Protein AF-A0A8J8NU73-F1 (afdb_monomer_lite)

InterPro domains:
  IPR006614 Peroxin/Ferlin domain [SM00693] (3-57)
  IPR006614 Peroxin/Ferlin domain [SM00694] (67-100)
  IPR010482 TECPR1-like, DysF domain [PF06398] (2-95)
  IPR052646 Peroxisomal membrane PEX28-32 [PTHR31679] (2-99)

Foldseek 3Di:
DDKKKQKWFDDPNDTDQDDDPPFAHRIGDLLSPGHDPPVVDDDPDPQKDWPDDKDWDDDPFQAEPRQKWWDLDSVGDTGHDDDPNTGMIMIMIDTDMDGPPPPPPPPPPPDD

Sequence (112 aa):
MFVTYENERIWLGVWTSRMFPGERANWSDQQGVMQLPKDSFKLPNGNWEWADIWHVEKLPEFTDEQGWQYAVDFNGNFHAQKGLFDVVRRRKWLRVCREKGSAEQQKSDNAK

Organism: Halteria grandinella (NCBI:txid5974)

pLDDT: mean 91.09, std 14.83, range [38.88, 98.56]

Structure (mmCIF, N/CA/C/O backbone):
data_AF-A0A8J8NU73-F1
#
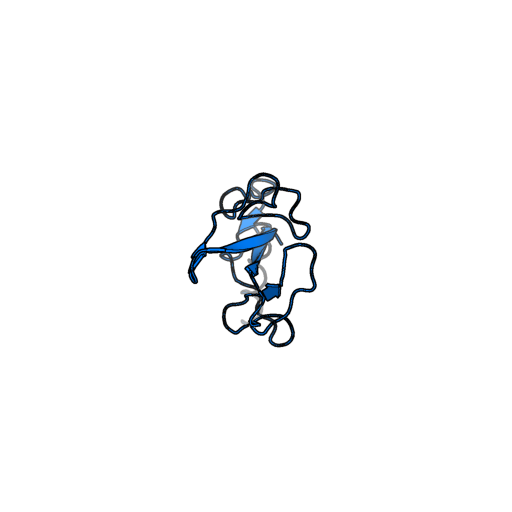_entry.id   AF-A0A8J8NU73-F1
#
loop_
_atom_site.group_PDB
_atom_site.id
_atom_site.type_symbol
_atom_site.label_atom_id
_atom_site.label_alt_id
_atom_site.label_comp_id
_atom_site.label_asym_id
_atom_site.label_entity_id
_atom_site.label_seq_id
_atom_site.pdbx_PDB_ins_code
_atom_site.Cartn_x
_atom_site.Cartn_y
_atom_site.Cartn_z
_atom_site.occupancy
_atom_site.B_iso_or_equiv
_atom_site.auth_seq_id
_atom_site.auth_comp_id
_atom_site.auth_asym_id
_atom_site.auth_atom_id
_atom_site.pdbx_PDB_model_num
ATOM 1 N N . MET A 1 1 ? -12.885 4.727 10.374 1.00 88.62 1 MET A N 1
ATOM 2 C CA . MET A 1 1 ? -12.253 3.830 9.379 1.00 88.62 1 MET A CA 1
ATOM 3 C C . MET A 1 1 ? -10.750 3.921 9.549 1.00 88.62 1 MET A C 1
ATOM 5 O O . MET A 1 1 ? -10.244 5.022 9.710 1.00 88.62 1 MET A O 1
ATOM 9 N N . PHE A 1 2 ? -10.064 2.786 9.546 1.00 95.69 2 PHE A N 1
ATOM 10 C CA . PHE A 1 2 ? -8.613 2.688 9.651 1.00 95.69 2 PHE A CA 1
ATOM 11 C C . PHE A 1 2 ? -8.014 2.341 8.294 1.00 95.69 2 PHE A C 1
ATOM 13 O O . PHE A 1 2 ? -8.636 1.613 7.518 1.00 95.69 2 PHE A O 1
ATOM 20 N N . VAL A 1 3 ? -6.823 2.874 8.022 1.00 97.81 3 VAL A N 1
ATOM 21 C CA . VAL A 1 3 ? -6.131 2.738 6.739 1.00 97.81 3 VAL A CA 1
ATOM 22 C C . VAL A 1 3 ? -4.668 2.403 6.989 1.00 97.81 3 VAL A C 1
ATOM 24 O O . VAL A 1 3 ? -4.036 3.013 7.848 1.00 97.81 3 VAL A O 1
ATOM 27 N N . THR A 1 4 ? -4.130 1.468 6.216 1.00 98.44 4 THR A N 1
ATOM 28 C CA . THR A 1 4 ? -2.687 1.233 6.107 1.00 98.44 4 THR A CA 1
ATOM 29 C C . THR A 1 4 ? -2.330 0.883 4.666 1.00 98.44 4 THR A C 1
ATOM 31 O O . THR A 1 4 ? -3.175 0.391 3.915 1.00 98.44 4 THR A O 1
ATOM 34 N N . TYR A 1 5 ? -1.096 1.160 4.265 1.00 98.25 5 TYR A N 1
ATOM 35 C CA . TYR A 1 5 ? -0.558 0.797 2.962 1.00 98.25 5 TYR A CA 1
ATOM 36 C C . TYR A 1 5 ? 0.464 -0.312 3.134 1.00 98.25 5 TYR A C 1
ATOM 38 O O . TYR A 1 5 ? 1.448 -0.156 3.850 1.00 98.25 5 TYR A O 1
ATOM 46 N N . GLU A 1 6 ? 0.223 -1.422 2.452 1.00 98.56 6 GLU A N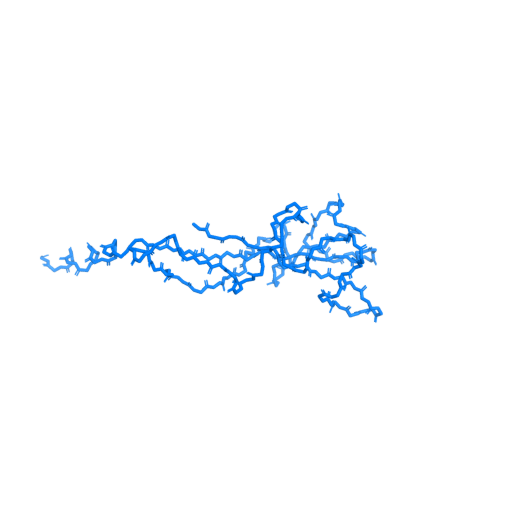 1
ATOM 47 C CA . GLU A 1 6 ? 1.210 -2.470 2.246 1.00 98.56 6 GLU A CA 1
ATOM 48 C C . GLU A 1 6 ? 2.108 -2.059 1.089 1.00 98.56 6 GLU A C 1
ATOM 50 O O . GLU A 1 6 ? 1.616 -1.740 0.009 1.00 98.56 6 GLU A O 1
ATOM 55 N N . ASN A 1 7 ? 3.410 -2.070 1.304 1.00 98.44 7 ASN A N 1
ATOM 56 C CA . ASN A 1 7 ? 4.411 -1.682 0.333 1.00 98.44 7 ASN A CA 1
ATOM 57 C C . ASN A 1 7 ? 5.298 -2.891 0.039 1.00 98.44 7 ASN A C 1
ATOM 59 O O . ASN A 1 7 ? 5.716 -3.601 0.957 1.00 98.44 7 ASN A O 1
ATOM 63 N N . GLU A 1 8 ? 5.650 -3.074 -1.230 1.00 98.44 8 GLU A N 1
ATOM 64 C CA . GLU A 1 8 ? 6.622 -4.075 -1.656 1.00 98.44 8 GLU A CA 1
ATOM 65 C C . GLU A 1 8 ? 7.576 -3.518 -2.706 1.00 98.44 8 GLU A C 1
ATOM 67 O O . GLU A 1 8 ? 7.254 -2.599 -3.462 1.00 98.44 8 GLU A O 1
ATOM 72 N N . ARG A 1 9 ? 8.755 -4.130 -2.763 1.00 97.06 9 ARG A N 1
ATOM 73 C CA . ARG A 1 9 ? 9.800 -3.856 -3.743 1.00 97.06 9 ARG A CA 1
ATOM 74 C C . ARG A 1 9 ? 10.114 -5.125 -4.513 1.00 97.06 9 ARG A C 1
ATOM 76 O O . ARG A 1 9 ? 10.057 -6.219 -3.958 1.00 97.06 9 ARG A O 1
ATOM 83 N N . ILE A 1 10 ? 10.445 -4.992 -5.790 1.00 95.88 10 ILE A N 1
ATOM 84 C CA . ILE A 1 10 ? 10.907 -6.132 -6.575 1.00 95.88 10 ILE A CA 1
ATOM 85 C C . ILE A 1 10 ? 12.385 -6.408 -6.281 1.00 95.88 10 ILE A C 1
ATOM 87 O O . ILE A 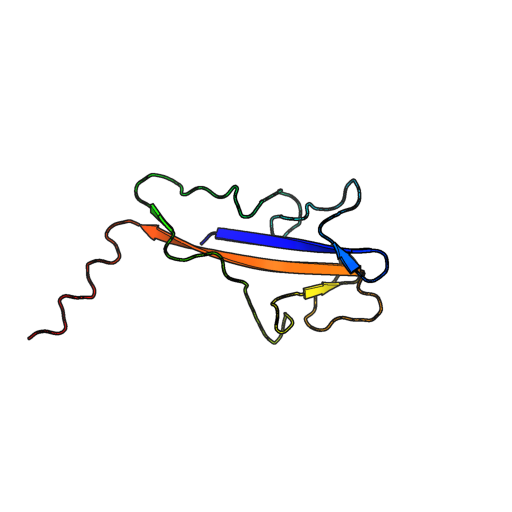1 10 ? 13.226 -5.508 -6.307 1.00 95.88 10 ILE A O 1
ATOM 91 N N . TRP A 1 11 ? 12.715 -7.667 -6.019 1.00 93.75 11 TRP A N 1
ATOM 92 C CA . TRP A 1 11 ? 14.080 -8.155 -5.887 1.00 93.75 11 TRP A CA 1
ATOM 93 C C . TRP A 1 11 ? 14.233 -9.420 -6.726 1.00 93.75 11 TRP A C 1
ATOM 95 O O . TRP A 1 11 ? 13.506 -10.390 -6.523 1.00 93.75 11 TRP A O 1
ATOM 105 N N . LEU A 1 12 ? 15.138 -9.391 -7.711 1.00 92.19 12 LEU A N 1
ATOM 106 C CA . LEU A 1 12 ? 15.364 -10.496 -8.657 1.00 92.19 12 LEU A CA 1
ATOM 107 C C . LEU A 1 12 ? 14.064 -11.050 -9.284 1.00 92.19 12 LEU A C 1
ATOM 109 O O . LEU A 1 12 ? 13.881 -12.256 -9.410 1.00 92.19 12 LEU A O 1
ATOM 113 N N . GLY A 1 13 ? 13.139 -10.159 -9.656 1.00 91.94 13 GLY A N 1
ATOM 114 C CA . GLY A 1 13 ? 11.856 -10.529 -10.268 1.00 91.94 13 GLY A CA 1
ATOM 115 C C . GLY A 1 13 ? 10.739 -10.898 -9.284 1.00 91.94 13 GLY A C 1
ATOM 116 O O . GLY A 1 13 ? 9.613 -11.125 -9.718 1.00 91.94 13 GLY A O 1
ATOM 117 N N . VAL A 1 14 ? 11.011 -10.919 -7.976 1.00 96.19 14 VAL A N 1
ATOM 118 C CA . VAL A 1 14 ? 10.041 -11.292 -6.936 1.00 96.19 14 VAL A CA 1
ATOM 119 C C . VAL A 1 14 ? 9.684 -10.082 -6.081 1.00 96.19 14 VAL A C 1
ATOM 121 O O . VAL A 1 14 ? 10.564 -9.395 -5.568 1.00 96.19 14 VAL A O 1
ATOM 124 N N . TRP A 1 15 ? 8.391 -9.819 -5.903 1.00 97.75 15 TRP A N 1
ATOM 125 C CA . TRP A 1 15 ? 7.919 -8.806 -4.959 1.00 97.75 15 TRP A CA 1
ATOM 126 C C . TRP A 1 15 ? 8.163 -9.254 -3.517 1.00 97.75 15 TRP A C 1
ATOM 128 O O . TRP A 1 15 ? 7.885 -10.397 -3.157 1.00 97.75 15 TRP A O 1
ATOM 138 N N . THR A 1 16 ? 8.709 -8.362 -2.697 1.00 97.31 16 THR A N 1
ATOM 139 C CA . THR A 1 16 ? 9.081 -8.646 -1.313 1.00 97.31 16 THR A CA 1
ATOM 140 C C . THR A 1 16 ? 8.771 -7.466 -0.402 1.00 97.31 16 THR A C 1
ATOM 142 O O . THR A 1 16 ? 8.826 -6.307 -0.811 1.00 97.31 16 THR A O 1
ATOM 145 N N . SER A 1 17 ? 8.504 -7.765 0.868 1.00 96.81 17 SER A N 1
ATOM 146 C CA . SER A 1 17 ? 8.335 -6.781 1.941 1.00 96.81 17 SER A CA 1
ATOM 147 C C . SER A 1 17 ? 9.662 -6.201 2.451 1.00 96.81 17 SER A C 1
ATOM 149 O O . SER A 1 17 ? 9.670 -5.357 3.346 1.00 96.81 17 SER A O 1
ATOM 151 N N . ARG A 1 18 ? 10.803 -6.658 1.918 1.00 94.75 18 ARG A N 1
ATOM 152 C CA . ARG A 1 18 ? 12.130 -6.157 2.295 1.00 94.75 18 ARG A CA 1
ATOM 153 C C . ARG A 1 18 ? 12.416 -4.827 1.603 1.00 94.75 18 ARG A C 1
ATOM 155 O O . ARG A 1 18 ? 12.671 -4.792 0.402 1.00 94.75 18 ARG A O 1
ATOM 162 N N . MET A 1 19 ? 12.417 -3.761 2.393 1.00 95.19 19 MET A N 1
ATOM 163 C CA . MET A 1 19 ? 12.735 -2.403 1.952 1.00 95.19 19 MET A CA 1
ATOM 164 C C . MET A 1 19 ? 14.215 -2.084 2.134 1.00 95.19 19 MET A C 1
ATOM 166 O O . MET A 1 19 ? 14.901 -2.704 2.953 1.00 95.19 19 MET A O 1
ATOM 170 N N . PHE A 1 20 ? 14.713 -1.106 1.377 1.00 92.88 20 PHE A N 1
ATOM 171 C CA . PHE A 1 20 ? 16.063 -0.591 1.587 1.00 92.88 20 PHE A CA 1
ATOM 172 C C . PHE A 1 20 ? 16.152 0.255 2.869 1.00 92.88 20 PHE A C 1
ATOM 174 O O . PHE A 1 20 ? 15.161 0.862 3.280 1.00 92.88 20 PHE A O 1
ATOM 181 N N . PRO A 1 21 ? 17.331 0.335 3.514 1.00 91.44 21 PRO A N 1
ATOM 182 C CA . PRO A 1 21 ? 17.547 1.266 4.618 1.00 91.44 21 PRO A CA 1
ATOM 183 C C . PRO A 1 21 ? 17.216 2.709 4.210 1.00 91.44 21 PRO A C 1
ATOM 185 O O . PRO A 1 21 ? 17.665 3.175 3.167 1.00 91.44 21 PRO A O 1
ATOM 188 N N . GLY A 1 22 ? 16.441 3.417 5.036 1.00 88.31 22 GLY A N 1
ATOM 189 C CA . GLY A 1 22 ? 16.022 4.802 4.773 1.00 88.31 22 GLY A CA 1
ATOM 190 C C . GLY A 1 22 ? 14.831 4.954 3.817 1.00 88.31 22 GLY A C 1
ATOM 191 O O . GLY A 1 22 ? 14.349 6.067 3.626 1.00 88.31 22 GLY A O 1
ATOM 192 N N . GLU A 1 23 ? 14.329 3.859 3.246 1.00 91.56 23 GLU A N 1
ATOM 193 C CA . GLU A 1 23 ? 13.057 3.827 2.524 1.00 91.56 23 GLU A CA 1
ATOM 194 C C . GLU A 1 23 ? 11.872 3.731 3.506 1.00 91.56 23 GLU A C 1
ATOM 196 O O . GLU A 1 23 ? 12.049 3.527 4.711 1.00 91.56 23 GLU A O 1
ATOM 201 N N . ARG A 1 24 ? 10.640 3.868 3.002 1.00 95.12 24 ARG A N 1
ATOM 202 C CA . ARG A 1 24 ? 9.434 3.648 3.816 1.00 95.12 24 ARG A CA 1
ATOM 203 C C . ARG A 1 24 ? 9.329 2.197 4.294 1.00 95.12 24 ARG A C 1
ATOM 205 O O . ARG A 1 24 ? 9.872 1.292 3.670 1.00 95.12 24 ARG A O 1
ATOM 212 N N . ALA A 1 25 ? 8.582 1.961 5.371 1.00 96.88 25 ALA A N 1
ATOM 213 C CA . ALA A 1 25 ? 8.325 0.610 5.874 1.00 96.88 25 ALA A CA 1
ATOM 214 C C . ALA A 1 25 ? 7.382 -0.199 4.962 1.00 96.88 25 ALA A C 1
ATOM 216 O O . ALA A 1 25 ? 6.603 0.359 4.187 1.00 96.88 25 ALA A O 1
ATOM 217 N N . ASN A 1 26 ? 7.403 -1.530 5.101 1.00 97.69 26 ASN A N 1
ATOM 218 C CA . ASN A 1 26 ? 6.500 -2.431 4.373 1.00 97.69 26 ASN A CA 1
ATOM 219 C C . ASN A 1 26 ? 5.021 -2.221 4.724 1.00 97.69 26 ASN A C 1
ATOM 221 O O . ASN A 1 26 ? 4.156 -2.547 3.923 1.00 97.69 26 ASN A O 1
ATOM 225 N N . TRP A 1 27 ? 4.736 -1.666 5.899 1.00 98.25 27 TRP A N 1
ATOM 226 C CA . TRP A 1 27 ? 3.420 -1.169 6.270 1.00 98.25 27 TRP A CA 1
ATOM 227 C C . TRP A 1 27 ? 3.534 0.275 6.722 1.00 98.25 27 TRP A C 1
ATOM 229 O O . TRP A 1 27 ? 4.275 0.566 7.666 1.00 98.25 27 TRP A O 1
ATOM 239 N N . SER A 1 28 ? 2.800 1.175 6.078 1.00 97.94 28 SER A N 1
ATOM 240 C CA . SER A 1 28 ? 2.916 2.603 6.357 1.00 97.94 28 SER A CA 1
ATOM 241 C C . SER A 1 28 ? 1.603 3.369 6.258 1.00 97.94 28 SER A C 1
ATOM 243 O O . SER A 1 28 ? 0.580 2.859 5.799 1.00 97.94 28 SER A O 1
ATOM 245 N N . ASP A 1 29 ? 1.650 4.640 6.647 1.00 97.12 29 ASP A N 1
ATOM 246 C CA . ASP A 1 29 ? 0.681 5.624 6.169 1.00 97.12 29 ASP A CA 1
ATOM 247 C C . ASP A 1 29 ? 0.804 5.849 4.647 1.00 97.12 29 ASP A C 1
ATOM 249 O O . ASP A 1 29 ? 1.640 5.255 3.957 1.00 97.12 29 ASP A O 1
ATOM 253 N N . GLN A 1 30 ? -0.049 6.717 4.105 1.00 95.69 30 GLN A N 1
ATOM 254 C CA . GLN A 1 30 ? -0.070 7.029 2.675 1.00 95.69 30 GLN A CA 1
ATOM 255 C C . GLN A 1 30 ? 1.238 7.670 2.185 1.00 95.69 30 GLN A C 1
ATOM 257 O O . GLN A 1 30 ? 1.655 7.449 1.044 1.00 95.69 30 GLN A O 1
ATOM 262 N N . GLN A 1 31 ? 1.885 8.464 3.039 1.00 95.06 31 GLN A N 1
ATOM 263 C CA . GLN A 1 31 ? 3.107 9.195 2.718 1.00 95.06 31 GLN A CA 1
ATOM 264 C C . GLN A 1 31 ? 4.366 8.325 2.860 1.00 95.06 31 GLN A C 1
ATOM 266 O O . GLN A 1 31 ? 5.404 8.671 2.305 1.00 95.06 31 GLN A O 1
ATOM 271 N N . GLY A 1 32 ? 4.278 7.174 3.532 1.00 95.44 32 GLY A N 1
ATOM 272 C CA . GLY A 1 32 ? 5.419 6.317 3.841 1.00 95.44 32 GLY A CA 1
ATOM 273 C C . GLY A 1 32 ? 6.222 6.759 5.066 1.00 95.44 32 GLY A C 1
ATOM 274 O O . GLY A 1 32 ? 7.343 6.287 5.233 1.00 95.44 32 GLY A O 1
ATOM 275 N N . VAL A 1 33 ? 5.687 7.663 5.894 1.00 94.88 33 VAL A N 1
ATOM 276 C CA . VAL A 1 33 ? 6.423 8.293 7.005 1.00 94.88 33 VAL A CA 1
ATOM 277 C C . VAL A 1 33 ? 6.254 7.492 8.290 1.00 94.88 33 VAL A C 1
ATOM 279 O O . VAL A 1 33 ? 7.237 7.133 8.938 1.00 94.88 33 VAL A O 1
ATOM 282 N N . MET A 1 34 ? 5.011 7.187 8.663 1.00 96.38 34 MET A N 1
ATOM 283 C CA . MET A 1 34 ? 4.717 6.399 9.857 1.00 96.38 34 MET A CA 1
ATOM 284 C C . MET A 1 34 ? 4.641 4.914 9.525 1.00 96.38 34 MET A C 1
ATOM 286 O O . MET A 1 34 ? 3.991 4.528 8.556 1.00 96.38 34 MET A O 1
ATOM 290 N N . GLN A 1 35 ? 5.247 4.072 10.364 1.00 97.12 35 GLN A N 1
ATOM 291 C CA . GLN A 1 35 ? 5.070 2.624 10.275 1.00 97.12 35 GLN A CA 1
ATOM 292 C C . GLN A 1 35 ? 3.716 2.243 10.869 1.00 97.12 35 GLN A C 1
ATOM 294 O O . GLN A 1 35 ? 3.458 2.508 12.042 1.00 97.12 35 GLN A O 1
ATOM 299 N N . LEU A 1 36 ? 2.863 1.602 10.071 1.00 97.25 36 LEU A N 1
ATOM 300 C CA . LEU A 1 36 ? 1.509 1.218 10.475 1.00 97.25 36 LEU A CA 1
ATOM 301 C C . LEU A 1 36 ? 1.226 -0.262 10.178 1.00 97.25 36 LEU A C 1
ATOM 303 O O . LEU A 1 36 ? 0.384 -0.557 9.323 1.00 97.25 36 LEU A O 1
ATOM 307 N N . PRO A 1 37 ? 1.908 -1.213 10.849 1.00 97.06 37 PRO A N 1
ATOM 308 C CA . PRO A 1 37 ? 1.615 -2.633 10.699 1.00 97.06 37 PRO A CA 1
ATOM 309 C C . PRO A 1 37 ? 0.125 -2.926 10.870 1.00 97.06 37 PRO A C 1
ATOM 311 O O . PRO A 1 37 ? -0.523 -2.459 11.804 1.00 97.06 37 PRO A O 1
ATOM 314 N N . LYS A 1 38 ? -0.425 -3.746 9.979 1.00 93.62 38 LYS A N 1
ATOM 315 C CA . LYS A 1 38 ? -1.852 -4.096 9.960 1.00 93.62 38 LYS A CA 1
ATOM 316 C C . LYS A 1 38 ? -2.381 -4.615 11.309 1.00 93.62 38 LYS A C 1
ATOM 318 O O . LYS A 1 38 ? -3.523 -4.333 11.677 1.00 93.62 38 LYS A O 1
ATOM 323 N N . ASP A 1 39 ? -1.528 -5.306 12.063 1.00 94.44 39 ASP A N 1
ATOM 324 C CA . ASP A 1 39 ? -1.854 -5.915 13.357 1.00 94.44 39 ASP A CA 1
ATOM 325 C C . ASP A 1 39 ? -1.624 -4.984 14.563 1.00 94.44 39 ASP A C 1
ATOM 327 O O . ASP A 1 39 ? -1.969 -5.341 15.689 1.00 94.44 39 ASP A O 1
ATOM 331 N N . SER A 1 40 ? -1.075 -3.776 14.368 1.00 95.56 40 SER A N 1
ATOM 332 C CA . SER A 1 40 ? -0.829 -2.827 15.467 1.00 95.56 40 SER A CA 1
ATOM 333 C C . SER A 1 40 ? -2.016 -1.909 15.769 1.00 95.56 40 SER A C 1
ATOM 335 O O . SER A 1 40 ? -1.995 -1.182 16.764 1.00 95.56 40 SER A O 1
ATOM 337 N N . PHE A 1 41 ? -3.044 -1.906 14.918 1.00 95.88 41 PHE A N 1
ATOM 338 C CA . PHE A 1 41 ? -4.206 -1.036 15.067 1.00 95.88 41 PHE A CA 1
ATOM 339 C C . PHE A 1 41 ? -5.079 -1.451 16.253 1.00 95.88 41 PHE A C 1
ATOM 341 O O . PHE A 1 41 ? -5.500 -2.603 16.371 1.00 95.88 41 PHE A O 1
ATOM 348 N N . LYS A 1 42 ? -5.404 -0.478 17.108 1.00 95.31 42 LYS A N 1
ATOM 349 C CA . LYS A 1 42 ? -6.268 -0.653 18.279 1.00 95.31 42 LYS A CA 1
ATOM 350 C C . LYS A 1 42 ? -7.490 0.245 18.168 1.00 95.31 42 LYS A C 1
ATOM 352 O O . LYS A 1 42 ? -7.422 1.346 17.626 1.00 95.31 42 LYS A O 1
ATOM 357 N N . LEU A 1 43 ? -8.606 -0.238 18.700 1.00 95.31 43 LEU A N 1
ATOM 358 C CA . LEU A 1 43 ? -9.813 0.565 18.832 1.00 95.31 43 LEU A CA 1
ATOM 359 C C . LEU A 1 43 ? -9.591 1.668 19.881 1.00 95.31 43 LEU A C 1
ATOM 361 O O . LEU A 1 43 ? -8.839 1.435 20.831 1.00 95.31 43 LEU A O 1
ATOM 365 N N . PRO A 1 44 ? -10.238 2.842 19.746 1.00 91.69 44 PRO A N 1
ATOM 366 C CA . PRO A 1 44 ? -10.008 3.964 20.657 1.00 91.69 44 PRO A CA 1
ATOM 367 C C . PRO A 1 44 ? -10.305 3.630 22.124 1.00 91.69 44 PRO A C 1
ATOM 369 O O . PRO A 1 44 ? -9.593 4.075 23.018 1.00 91.69 44 PRO A O 1
ATOM 372 N N . ASN A 1 45 ? -11.362 2.852 22.374 1.00 94.06 45 ASN A N 1
ATOM 373 C CA . ASN A 1 45 ? -11.768 2.387 23.699 1.00 94.06 45 ASN A CA 1
ATOM 374 C C . ASN A 1 45 ? -12.717 1.173 23.590 1.00 94.06 45 ASN A C 1
ATOM 376 O O . ASN A 1 45 ? -13.000 0.681 22.496 1.00 94.06 45 ASN A O 1
ATOM 380 N N . GLY A 1 46 ? -13.226 0.703 24.734 1.00 94.00 46 GLY A N 1
ATOM 381 C CA . GLY A 1 46 ? -14.111 -0.462 24.832 1.00 94.00 46 GLY A CA 1
ATOM 382 C C . GLY A 1 46 ? -15.520 -0.292 24.250 1.00 94.00 46 GLY A C 1
ATOM 383 O O . GLY A 1 46 ? -16.221 -1.298 24.129 1.00 94.00 46 GLY A O 1
ATOM 384 N N . ASN A 1 47 ? -15.928 0.922 23.864 1.00 95.75 47 ASN A N 1
ATOM 385 C CA . ASN A 1 47 ? -17.235 1.192 23.252 1.00 95.75 47 ASN A CA 1
ATOM 386 C C . ASN A 1 47 ? -17.238 0.933 21.745 1.00 95.75 47 ASN A C 1
ATOM 388 O O . ASN A 1 47 ? -18.296 0.962 21.130 1.00 95.75 47 ASN A O 1
ATOM 392 N N . TRP A 1 48 ? -16.080 0.669 21.144 1.00 95.94 48 TRP A N 1
ATOM 393 C CA . TRP A 1 48 ? -15.970 0.342 19.729 1.00 95.94 48 TRP A CA 1
ATOM 394 C C . TRP A 1 48 ? -15.775 -1.156 19.529 1.00 95.94 48 TRP A C 1
ATOM 396 O O . TRP A 1 48 ? -15.239 -1.865 20.385 1.00 95.94 48 TRP A O 1
ATOM 406 N N . GLU A 1 49 ? -16.167 -1.628 18.356 1.00 95.88 49 GLU A N 1
ATOM 407 C CA . GLU A 1 49 ? -15.826 -2.948 17.843 1.00 95.88 49 GLU A CA 1
ATOM 408 C C . GLU A 1 49 ? -15.448 -2.864 16.363 1.00 95.88 49 GLU A C 1
ATOM 410 O O . GLU A 1 49 ? -15.826 -1.932 15.645 1.00 95.88 49 GLU A O 1
ATOM 415 N N . TRP A 1 50 ? -14.667 -3.837 15.898 1.00 95.69 50 TRP A N 1
ATOM 416 C CA . TRP A 1 50 ? -14.403 -3.991 14.474 1.00 95.69 50 TRP A CA 1
ATOM 417 C C . TRP A 1 50 ? -15.696 -4.413 13.781 1.00 95.69 50 TRP A C 1
ATOM 419 O O . TRP A 1 50 ? -16.254 -5.455 14.110 1.00 95.69 50 TRP A O 1
ATOM 429 N N . ALA A 1 51 ? -16.166 -3.601 12.836 1.00 94.75 51 ALA A N 1
ATOM 430 C CA . ALA A 1 51 ? -17.371 -3.905 12.071 1.00 94.75 51 ALA A CA 1
ATOM 431 C C . ALA A 1 51 ? -17.101 -4.964 10.991 1.00 94.75 51 ALA A C 1
ATOM 433 O O . ALA A 1 51 ? -18.019 -5.660 10.574 1.00 94.75 51 ALA A O 1
ATOM 434 N N . ASP A 1 52 ? -15.844 -5.065 10.547 1.00 93.38 52 ASP A N 1
ATOM 435 C CA . ASP A 1 52 ? -15.396 -5.984 9.506 1.00 93.38 52 ASP A CA 1
ATOM 436 C C . ASP A 1 52 ? -13.914 -6.371 9.710 1.00 93.38 52 ASP A C 1
ATOM 438 O O . ASP A 1 52 ? -13.198 -5.844 10.581 1.00 93.38 52 ASP A O 1
ATOM 442 N N . ILE A 1 53 ? -13.439 -7.306 8.895 1.00 95.19 53 ILE A N 1
ATOM 443 C CA . ILE A 1 53 ? -12.023 -7.590 8.698 1.00 95.19 53 ILE A CA 1
ATOM 444 C C . ILE A 1 53 ? -11.374 -6.522 7.808 1.00 95.19 53 ILE A C 1
ATOM 446 O O . ILE A 1 53 ? -12.013 -5.625 7.262 1.00 95.19 53 ILE A O 1
ATOM 450 N N . TRP A 1 54 ? -10.055 -6.598 7.686 1.00 97.25 54 TRP A N 1
ATOM 451 C CA . TRP A 1 54 ? -9.334 -5.782 6.722 1.00 97.25 54 TRP A CA 1
ATOM 452 C C . TRP A 1 54 ? -9.653 -6.213 5.290 1.00 97.25 54 TRP A C 1
ATOM 454 O O . TRP A 1 54 ? -9.482 -7.387 4.959 1.00 97.25 54 TRP A O 1
ATOM 464 N N . HIS A 1 55 ? -9.980 -5.257 4.429 1.00 97.06 55 HIS A N 1
ATOM 465 C CA . HIS A 1 55 ? -10.164 -5.481 2.998 1.00 97.06 55 HIS A CA 1
ATOM 466 C C . HIS A 1 55 ? -9.251 -4.574 2.172 1.00 97.06 55 HIS A C 1
ATOM 468 O O . HIS A 1 55 ? -8.791 -3.527 2.630 1.00 97.06 55 HIS A O 1
ATOM 474 N N . VAL A 1 56 ? -8.962 -5.015 0.953 1.00 98.12 56 VAL A N 1
ATOM 475 C CA . VAL A 1 56 ? -8.171 -4.262 -0.021 1.00 98.12 56 VAL A CA 1
ATOM 476 C C . VAL A 1 56 ? -9.091 -3.311 -0.777 1.00 98.12 56 VAL A C 1
ATOM 478 O O . VAL A 1 56 ? -10.129 -3.740 -1.281 1.00 98.12 56 VAL A O 1
ATOM 481 N N . GLU A 1 57 ? -8.698 -2.045 -0.895 1.00 97.50 57 GLU A N 1
ATOM 482 C CA . GLU A 1 57 ? -9.357 -1.114 -1.814 1.00 97.50 57 GLU A CA 1
ATOM 483 C C . GLU A 1 57 ? -8.980 -1.474 -3.257 1.00 97.50 57 GLU A C 1
ATOM 485 O O . GLU A 1 57 ? -7.799 -1.524 -3.603 1.00 97.50 57 GLU A O 1
ATOM 490 N N . LYS A 1 58 ? -9.987 -1.736 -4.095 1.00 97.88 58 LYS A N 1
ATOM 491 C CA . LYS A 1 58 ? -9.817 -2.017 -5.523 1.00 97.88 58 LYS A CA 1
ATOM 492 C C . LYS A 1 58 ? -10.580 -0.977 -6.325 1.00 97.88 58 LYS A C 1
ATOM 494 O O . LYS A 1 58 ? -11.800 -0.885 -6.207 1.00 97.88 58 LYS A O 1
ATOM 499 N N . LEU A 1 59 ? -9.861 -0.214 -7.136 1.00 96.19 59 LEU A N 1
ATOM 500 C CA . LEU A 1 59 ? -10.417 0.814 -8.007 1.00 96.19 59 LEU A CA 1
ATOM 501 C C . LEU A 1 59 ? -9.862 0.568 -9.412 1.00 96.19 59 LEU A C 1
ATOM 503 O O . LEU A 1 59 ? -8.668 0.784 -9.600 1.00 96.19 59 LEU A O 1
ATOM 507 N N . PRO A 1 60 ? -10.674 0.135 -10.395 1.00 92.19 60 PRO A N 1
ATOM 508 C CA . PRO A 1 60 ? -10.178 -0.257 -11.721 1.00 92.19 60 PRO A CA 1
ATOM 509 C C . PRO A 1 60 ? -9.331 0.806 -12.438 1.00 92.19 60 PRO A C 1
ATOM 511 O O . PRO A 1 60 ? -8.459 0.469 -13.230 1.00 92.19 60 PRO A O 1
ATOM 514 N N . GLU A 1 61 ? -9.560 2.086 -12.144 1.00 94.75 61 GLU A N 1
ATOM 515 C CA . GLU A 1 61 ? -8.788 3.203 -12.703 1.00 94.75 61 GLU A CA 1
ATOM 516 C C . GLU A 1 61 ? -7.399 3.369 -12.059 1.00 94.75 61 GLU A C 1
ATOM 518 O O . GLU A 1 61 ? -6.494 3.936 -12.669 1.00 94.75 61 GLU A O 1
ATOM 523 N N . PHE A 1 62 ? -7.208 2.875 -10.831 1.00 95.81 62 PHE A N 1
ATOM 524 C CA . PHE A 1 62 ? -6.034 3.173 -10.003 1.00 95.81 62 PHE A CA 1
ATOM 525 C C . PHE A 1 62 ? -5.276 1.943 -9.505 1.00 95.81 62 PHE A C 1
ATOM 527 O O . PHE A 1 62 ? -4.141 2.096 -9.049 1.00 95.81 62 PHE A O 1
ATOM 534 N N . THR A 1 63 ? -5.874 0.755 -9.562 1.00 98.19 63 THR A N 1
ATOM 535 C CA . THR A 1 63 ? -5.306 -0.495 -9.055 1.00 98.19 63 THR A CA 1
ATOM 536 C C . THR A 1 63 ? -5.479 -1.632 -10.054 1.00 98.19 63 THR A C 1
ATOM 538 O O . THR A 1 63 ? -6.434 -1.646 -10.826 1.00 98.19 63 THR A O 1
ATOM 541 N N . ASP A 1 64 ? -4.623 -2.645 -9.968 1.00 97.31 64 ASP A N 1
ATOM 542 C CA . ASP A 1 64 ? -4.883 -3.930 -10.618 1.00 97.31 64 ASP A CA 1
ATOM 543 C C . ASP A 1 64 ? -6.027 -4.717 -9.936 1.00 97.31 64 ASP A C 1
ATOM 545 O O . ASP A 1 64 ? -6.635 -4.283 -8.951 1.00 97.31 64 ASP A O 1
ATOM 549 N N . GLU A 1 65 ? -6.304 -5.920 -10.442 1.00 97.00 65 GLU A N 1
ATOM 550 C CA . GLU A 1 65 ? -7.338 -6.827 -9.919 1.00 97.00 65 GLU A CA 1
ATOM 551 C C . GLU A 1 65 ? -7.104 -7.266 -8.461 1.00 97.00 65 GLU A C 1
ATOM 553 O O . GLU A 1 65 ? -8.032 -7.697 -7.766 1.00 97.00 65 GLU A O 1
ATOM 558 N N . GLN A 1 66 ? -5.867 -7.166 -7.977 1.00 97.62 66 GLN A N 1
ATOM 559 C CA . GLN A 1 66 ? -5.452 -7.518 -6.621 1.00 97.62 66 GLN A CA 1
ATOM 560 C C . GLN A 1 66 ? -5.328 -6.291 -5.703 1.00 97.62 66 GLN A C 1
ATOM 562 O O . GLN A 1 66 ? -5.015 -6.459 -4.519 1.00 97.62 66 GLN A O 1
ATOM 567 N N . GLY A 1 67 ? -5.621 -5.089 -6.214 1.00 98.25 67 GLY A N 1
ATOM 568 C CA . GLY A 1 67 ? -5.563 -3.819 -5.490 1.00 98.25 67 GLY A CA 1
ATOM 569 C C . GLY A 1 67 ? -4.167 -3.199 -5.399 1.00 98.25 67 GLY A C 1
ATOM 570 O O . GLY A 1 67 ? -3.951 -2.307 -4.577 1.00 98.25 67 GLY A O 1
ATOM 571 N N . TRP A 1 68 ? -3.205 -3.670 -6.195 1.00 98.50 68 TRP A N 1
ATOM 572 C CA . TRP A 1 68 ? -1.870 -3.080 -6.247 1.00 98.50 68 TRP A CA 1
ATOM 573 C C . TRP A 1 68 ? -1.823 -1.877 -7.175 1.00 98.50 68 TRP A C 1
ATOM 575 O O . TRP A 1 68 ? -2.467 -1.841 -8.221 1.00 98.50 68 TRP A O 1
ATOM 585 N N . GLN A 1 69 ? -0.989 -0.919 -6.796 1.00 98.50 69 GLN A N 1
ATOM 586 C CA . GLN A 1 69 ? -0.543 0.186 -7.629 1.00 98.50 69 GLN A CA 1
ATOM 587 C C . GLN A 1 69 ? 0.969 0.080 -7.801 1.00 98.50 69 GLN A C 1
ATOM 589 O O . GLN A 1 69 ? 1.660 -0.245 -6.835 1.00 98.50 69 GLN A O 1
ATOM 594 N N . TYR A 1 70 ? 1.482 0.409 -8.979 1.00 98.44 70 TYR A N 1
ATOM 595 C CA . TYR A 1 70 ? 2.888 0.254 -9.351 1.00 98.44 70 TYR A CA 1
ATOM 596 C C . TYR A 1 70 ? 3.545 1.609 -9.606 1.00 98.44 70 TYR A C 1
ATOM 598 O O . TYR A 1 70 ? 2.858 2.564 -9.972 1.00 98.44 70 TYR A O 1
ATOM 606 N N . ALA A 1 71 ? 4.854 1.705 -9.365 1.00 98.25 71 ALA A N 1
ATOM 607 C CA . ALA A 1 71 ? 5.647 2.886 -9.692 1.00 98.25 71 ALA A CA 1
ATOM 608 C C . ALA A 1 71 ? 7.144 2.555 -9.854 1.00 98.25 71 ALA A C 1
ATOM 610 O O . ALA A 1 71 ? 7.651 1.541 -9.353 1.00 98.25 71 ALA A O 1
ATOM 611 N N . VAL A 1 7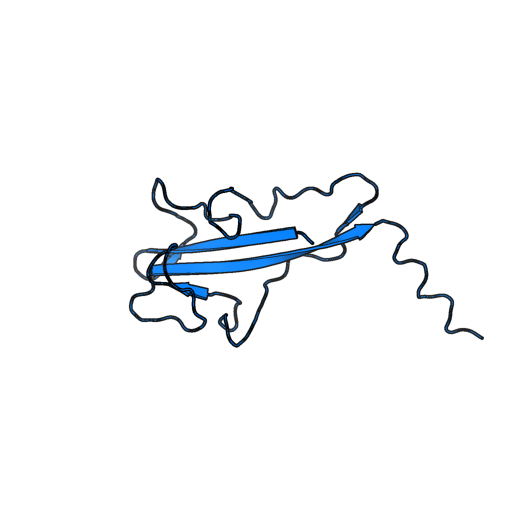2 ? 7.870 3.472 -10.502 1.00 97.31 72 VAL A N 1
ATOM 612 C CA . VAL A 1 72 ? 9.337 3.432 -10.655 1.00 97.31 72 VAL A CA 1
ATOM 613 C C . VAL A 1 72 ? 10.080 3.651 -9.335 1.00 97.31 72 VAL A C 1
ATOM 615 O O . VAL A 1 72 ? 11.193 3.174 -9.163 1.00 97.31 72 VAL A O 1
ATOM 618 N N . ASP A 1 73 ? 9.467 4.346 -8.382 1.00 96.31 73 ASP A N 1
ATOM 619 C CA . ASP A 1 73 ? 9.907 4.458 -6.996 1.00 96.31 73 ASP A CA 1
ATOM 620 C C . ASP A 1 73 ? 8.737 4.952 -6.127 1.00 96.31 73 ASP A C 1
ATOM 622 O O . ASP A 1 73 ? 7.635 5.209 -6.612 1.00 96.31 73 ASP A O 1
ATOM 626 N N . PHE A 1 74 ? 8.963 5.070 -4.821 1.00 95.81 74 PHE A N 1
ATOM 627 C CA . PHE A 1 74 ? 7.929 5.461 -3.864 1.00 95.81 74 PHE A CA 1
ATOM 628 C C . PHE A 1 74 ? 7.511 6.942 -3.913 1.00 95.81 74 PHE A C 1
ATOM 630 O O . PHE A 1 74 ? 6.488 7.292 -3.320 1.00 95.81 74 PHE A O 1
ATOM 637 N N . ASN A 1 75 ? 8.286 7.795 -4.583 1.00 94.12 75 ASN A N 1
ATOM 638 C CA . ASN A 1 75 ? 7.993 9.214 -4.794 1.00 94.12 75 ASN A CA 1
ATOM 639 C C . ASN A 1 75 ? 7.364 9.475 -6.175 1.00 94.12 75 ASN A C 1
ATOM 641 O O . ASN A 1 75 ? 6.880 10.577 -6.429 1.00 94.12 75 ASN A O 1
ATOM 645 N N . GLY A 1 76 ? 7.376 8.476 -7.057 1.00 92.19 76 GLY A N 1
ATOM 646 C CA . GLY A 1 76 ? 6.800 8.529 -8.388 1.00 92.19 76 GLY A CA 1
ATOM 647 C C . GLY A 1 76 ? 5.274 8.437 -8.419 1.00 92.19 76 GLY A C 1
ATOM 648 O O . GLY A 1 76 ? 4.580 8.291 -7.408 1.00 92.19 76 GLY A O 1
ATOM 649 N N . ASN A 1 77 ? 4.745 8.500 -9.640 1.00 95.75 77 ASN A N 1
ATOM 650 C CA . ASN A 1 77 ? 3.314 8.401 -9.893 1.00 95.75 77 ASN A CA 1
ATOM 651 C C . ASN A 1 77 ? 2.863 6.938 -9.894 1.00 95.75 77 ASN A C 1
ATOM 653 O O . ASN A 1 77 ? 3.245 6.148 -10.761 1.00 95.75 77 ASN A O 1
ATOM 657 N N . PHE A 1 78 ? 2.009 6.601 -8.932 1.00 97.62 78 PHE A N 1
ATOM 658 C CA . PHE A 1 78 ? 1.390 5.286 -8.846 1.00 97.62 78 PHE A CA 1
ATOM 659 C C . PHE A 1 78 ? 0.292 5.109 -9.893 1.00 97.62 78 PHE A C 1
ATOM 661 O O . PHE A 1 78 ? -0.522 6.008 -10.102 1.00 97.62 78 PHE A O 1
ATOM 668 N N . HIS A 1 79 ? 0.252 3.934 -10.514 1.00 97.75 79 HIS A N 1
ATOM 669 C CA . HIS A 1 79 ? -0.703 3.598 -11.567 1.00 97.75 79 HIS A CA 1
ATOM 670 C C . HIS A 1 79 ? -1.128 2.122 -11.500 1.00 97.75 79 HIS A C 1
ATOM 672 O O . HIS A 1 79 ? -0.511 1.312 -10.807 1.00 97.75 79 HIS A O 1
ATOM 678 N N . ALA A 1 80 ? -2.225 1.782 -12.180 1.00 97.75 80 ALA A N 1
ATOM 679 C CA . ALA A 1 80 ? -2.884 0.480 -12.051 1.00 97.75 80 ALA A CA 1
ATOM 680 C C . ALA A 1 80 ? -2.120 -0.675 -12.721 1.00 97.75 80 ALA A C 1
ATOM 682 O O . ALA A 1 80 ? -2.058 -1.779 -12.186 1.00 97.75 80 ALA A O 1
ATOM 683 N N . GLN A 1 81 ? -1.557 -0.440 -13.908 1.00 96.88 81 GLN A N 1
ATOM 684 C CA . GLN A 1 81 ? -0.942 -1.486 -14.726 1.00 96.88 81 GLN A CA 1
ATOM 685 C C . GLN A 1 81 ? 0.557 -1.575 -14.462 1.00 96.88 81 GLN A C 1
ATOM 687 O O . GLN A 1 81 ? 1.247 -0.570 -14.545 1.00 96.88 81 GLN A O 1
ATOM 692 N N . LYS A 1 82 ? 1.076 -2.780 -14.209 1.00 96.50 82 LYS A N 1
ATOM 693 C CA . LYS A 1 82 ? 2.514 -2.982 -14.012 1.00 96.50 82 LYS A CA 1
ATOM 694 C C . LYS A 1 82 ? 3.294 -2.680 -15.299 1.00 96.50 82 LYS A C 1
ATOM 696 O O . LYS A 1 82 ? 3.199 -3.421 -16.278 1.00 96.50 82 LYS A O 1
ATOM 701 N N . GLY A 1 83 ? 4.145 -1.665 -15.247 1.00 95.50 83 GLY A N 1
ATOM 702 C CA . GLY A 1 83 ? 5.125 -1.324 -16.264 1.00 95.50 83 GLY A CA 1
ATOM 703 C C . GLY A 1 83 ? 6.416 -2.150 -16.198 1.00 95.50 83 GLY A C 1
ATOM 704 O O . GLY A 1 83 ? 6.654 -2.984 -15.312 1.00 95.50 83 GLY A O 1
ATOM 705 N N . LEU A 1 84 ? 7.281 -1.905 -17.185 1.00 94.62 84 LEU A N 1
ATOM 706 C CA . LEU A 1 84 ? 8.591 -2.552 -17.304 1.00 94.62 84 LEU A CA 1
ATOM 707 C C . LEU A 1 84 ? 9.591 -2.042 -16.255 1.00 94.62 84 LEU A C 1
ATOM 709 O O . LEU A 1 84 ? 10.394 -2.824 -15.754 1.00 94.62 84 LEU A O 1
ATOM 713 N N . PHE A 1 85 ? 9.527 -0.749 -15.925 1.00 95.56 85 PHE A N 1
ATOM 714 C CA . PHE A 1 85 ? 10.461 -0.073 -15.017 1.00 95.56 85 PHE A CA 1
ATOM 715 C C . PHE A 1 85 ? 9.954 0.035 -13.577 1.00 95.56 85 PHE A C 1
ATOM 717 O O . PHE A 1 85 ? 10.643 0.599 -12.729 1.00 95.56 85 PHE A O 1
ATOM 724 N N . ASP A 1 86 ? 8.766 -0.495 -13.285 1.00 97.88 86 ASP A N 1
ATOM 725 C CA . ASP A 1 86 ? 8.230 -0.449 -11.933 1.00 97.88 86 ASP A CA 1
ATOM 726 C C . ASP A 1 86 ? 8.986 -1.403 -11.022 1.00 97.88 86 ASP A C 1
ATOM 728 O O . ASP A 1 86 ? 9.060 -2.614 -11.262 1.00 97.88 86 ASP A O 1
ATOM 732 N N . VAL A 1 87 ? 9.518 -0.839 -9.944 1.00 97.38 87 VAL A N 1
ATOM 733 C CA . VAL A 1 87 ? 10.294 -1.576 -8.942 1.00 97.38 87 VAL A CA 1
ATOM 734 C C . VAL A 1 87 ? 9.681 -1.507 -7.554 1.00 97.38 87 VAL A C 1
ATOM 736 O O . VAL A 1 87 ? 10.160 -2.196 -6.652 1.00 97.38 87 VAL A O 1
ATOM 739 N N . VAL A 1 88 ? 8.614 -0.727 -7.380 1.00 98.06 88 VAL A N 1
ATOM 740 C CA . VAL A 1 88 ? 7.813 -0.705 -6.159 1.00 98.06 88 VAL A CA 1
ATOM 741 C C . VAL A 1 88 ? 6.340 -0.902 -6.484 1.00 98.06 88 VAL A C 1
ATOM 743 O O . VAL A 1 88 ? 5.863 -0.558 -7.568 1.00 98.06 88 VAL A O 1
ATOM 746 N N . ARG A 1 89 ? 5.610 -1.437 -5.511 1.00 98.50 89 ARG A N 1
ATOM 747 C CA . ARG A 1 89 ? 4.154 -1.451 -5.521 1.00 98.50 89 ARG A CA 1
ATOM 748 C C . ARG A 1 89 ? 3.604 -1.150 -4.139 1.00 98.50 89 ARG A C 1
ATOM 750 O O . ARG A 1 89 ? 4.261 -1.414 -3.132 1.00 98.50 89 ARG A O 1
ATOM 757 N N . ARG A 1 90 ? 2.391 -0.612 -4.090 1.00 98.50 90 ARG A N 1
ATOM 758 C CA . ARG A 1 90 ? 1.653 -0.408 -2.841 1.00 98.50 90 ARG A CA 1
ATOM 759 C C . ARG A 1 90 ? 0.210 -0.868 -2.965 1.00 98.50 90 ARG A C 1
ATOM 761 O O . ARG A 1 90 ? -0.358 -0.816 -4.052 1.00 98.50 90 ARG A O 1
ATOM 768 N N . ARG A 1 91 ? -0.391 -1.276 -1.854 1.00 98.38 91 ARG A N 1
ATOM 769 C CA . ARG A 1 91 ? -1.781 -1.727 -1.767 1.00 98.38 91 ARG A CA 1
ATOM 770 C C . ARG A 1 91 ? -2.436 -1.142 -0.531 1.00 98.38 91 ARG A C 1
ATOM 772 O O . ARG A 1 91 ? -1.921 -1.274 0.578 1.00 98.38 91 ARG A O 1
ATOM 779 N N . LYS A 1 92 ? -3.574 -0.481 -0.724 1.00 98.50 92 LYS A N 1
ATOM 780 C CA . LYS A 1 92 ? -4.305 0.176 0.359 1.00 98.50 92 LYS A CA 1
ATOM 781 C C . LYS A 1 92 ? -5.252 -0.809 1.030 1.00 98.50 92 LYS A C 1
ATOM 783 O O . LYS A 1 92 ? -6.084 -1.440 0.378 1.00 98.50 92 LYS A O 1
ATOM 788 N N . TRP A 1 93 ? -5.140 -0.897 2.346 1.00 98.44 93 TRP A N 1
ATOM 789 C CA . TRP A 1 93 ? -5.996 -1.703 3.198 1.00 98.44 93 TRP A CA 1
ATOM 790 C C . TRP A 1 93 ? -6.873 -0.812 4.062 1.00 98.44 93 TRP A C 1
ATOM 792 O O . TRP A 1 93 ? -6.410 0.182 4.625 1.00 98.44 93 TRP A O 1
ATOM 802 N N . LEU A 1 94 ? -8.134 -1.203 4.188 1.00 97.69 94 LEU A N 1
ATOM 803 C CA . LEU A 1 94 ? -9.166 -0.494 4.927 1.00 97.69 94 LEU A CA 1
ATOM 804 C C . LEU A 1 94 ? -9.789 -1.426 5.964 1.00 97.69 94 LEU A C 1
ATOM 806 O O . LEU A 1 94 ? -9.959 -2.623 5.719 1.00 97.69 94 LEU A O 1
ATOM 810 N N . ARG A 1 95 ? -10.158 -0.878 7.123 1.00 96.81 95 ARG A N 1
ATOM 811 C CA . ARG A 1 95 ? -10.968 -1.590 8.118 1.00 96.81 95 ARG A CA 1
ATOM 812 C C . ARG A 1 95 ? -11.922 -0.647 8.829 1.00 96.81 95 ARG A C 1
ATOM 814 O O . ARG A 1 95 ? -11.535 0.427 9.296 1.00 96.81 95 ARG A O 1
ATOM 821 N N . VAL A 1 96 ? -13.182 -1.049 8.928 1.00 95.38 96 VAL A N 1
ATOM 822 C CA . VAL A 1 96 ? -14.229 -0.246 9.563 1.00 95.38 96 VAL A CA 1
ATOM 823 C C . VAL A 1 96 ? -14.413 -0.679 11.016 1.00 95.38 96 VAL A C 1
ATOM 825 O O . VAL A 1 96 ? -14.360 -1.861 11.353 1.00 95.38 96 VAL A O 1
ATOM 828 N N . CYS A 1 97 ? -14.626 0.302 11.885 1.00 94.50 97 CYS A N 1
ATOM 829 C CA . CYS A 1 97 ? -15.068 0.114 13.259 1.00 94.50 97 CYS A CA 1
ATOM 830 C C . CYS A 1 97 ? -16.418 0.805 13.439 1.00 94.50 97 CYS A C 1
ATOM 832 O O . CYS A 1 97 ? -16.717 1.770 12.730 1.00 94.50 97 CYS A O 1
ATOM 834 N N . ARG A 1 98 ? -17.204 0.331 14.399 1.00 94.81 98 ARG A N 1
ATOM 835 C CA . ARG A 1 98 ? -18.479 0.935 14.791 1.00 94.81 98 ARG A CA 1
ATOM 836 C C . ARG A 1 98 ? -18.588 1.003 16.308 1.00 94.81 98 ARG A C 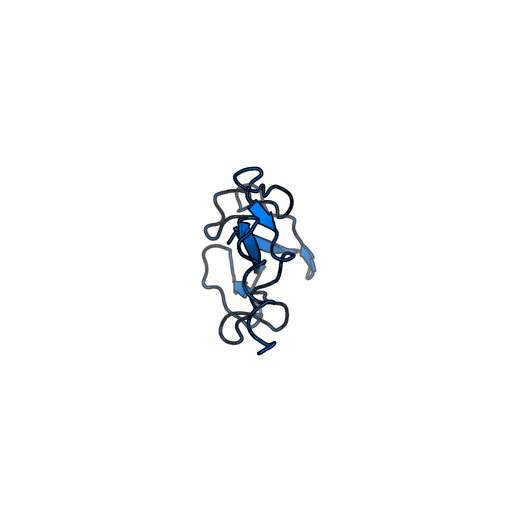1
ATOM 838 O O . ARG A 1 98 ? -17.932 0.225 17.002 1.00 94.81 98 ARG A O 1
ATOM 845 N N . GLU A 1 99 ? -19.412 1.912 16.808 1.00 94.88 99 GLU A N 1
ATOM 846 C CA . GLU A 1 99 ? -19.772 1.931 18.224 1.00 94.88 99 GLU A CA 1
ATOM 847 C C . GLU A 1 99 ? -20.730 0.777 18.534 1.00 94.88 99 GLU A C 1
ATOM 849 O O . GLU A 1 99 ? -21.659 0.487 17.769 1.00 94.88 99 GLU A O 1
ATOM 854 N N . LYS A 1 100 ? -20.501 0.111 19.664 1.00 91.88 100 LYS A N 1
ATOM 855 C CA . LYS A 1 100 ? -21.384 -0.920 20.206 1.00 91.88 100 LYS A CA 1
ATOM 856 C C . LYS A 1 100 ? -22.761 -0.300 20.466 1.00 91.88 100 LYS A C 1
ATOM 858 O O . LYS A 1 100 ? -22.850 0.787 21.023 1.00 91.88 100 LYS A O 1
ATOM 863 N N . GLY A 1 101 ? -23.821 -0.976 20.028 1.00 82.81 101 GLY A N 1
ATOM 864 C CA . GLY A 1 101 ? -25.207 -0.491 20.122 1.00 82.81 101 GLY A CA 1
ATOM 865 C C . GLY A 1 101 ? -25.738 0.228 18.873 1.00 82.81 101 GLY A C 1
ATOM 866 O O . GLY A 1 101 ? -26.946 0.349 18.717 1.00 82.81 101 GLY A O 1
ATOM 867 N N . SER A 1 102 ? -24.887 0.618 17.914 1.00 63.00 102 SER A N 1
ATOM 868 C CA . SER A 1 102 ? -25.349 1.237 16.651 1.00 63.00 102 SER A CA 1
ATOM 869 C C . SER A 1 102 ? -26.042 0.262 15.679 1.00 63.00 102 SER A C 1
ATOM 871 O O . SER A 1 102 ? -26.691 0.693 14.730 1.00 63.00 102 SER A O 1
ATOM 873 N N . ALA A 1 103 ? -25.924 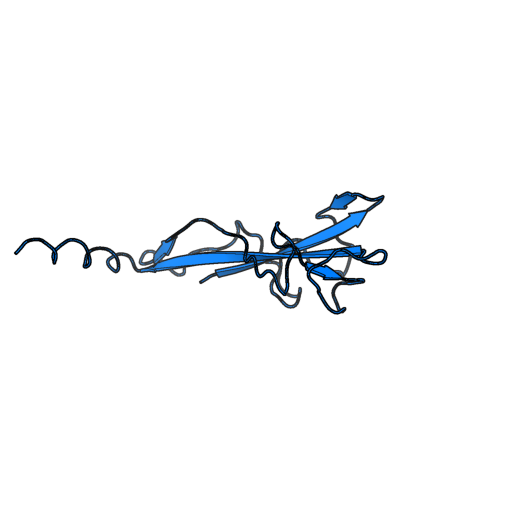-1.053 15.905 1.00 56.62 103 ALA A N 1
ATOM 874 C CA . ALA A 1 103 ? -26.406 -2.098 14.995 1.00 56.62 103 ALA A CA 1
ATOM 875 C C . ALA A 1 103 ? -27.703 -2.806 15.442 1.00 56.62 103 ALA A C 1
ATOM 877 O O . ALA A 1 103 ? -28.178 -3.691 14.730 1.00 56.62 103 ALA A O 1
ATOM 878 N N . GLU A 1 104 ? -28.286 -2.443 16.589 1.00 51.66 104 GLU A N 1
ATOM 879 C CA . GLU A 1 104 ? -29.488 -3.111 17.124 1.00 51.66 104 GLU A CA 1
ATOM 880 C C . GLU A 1 104 ? -30.816 -2.493 16.646 1.00 51.66 104 GLU A C 1
ATOM 882 O O . GLU A 1 104 ? -31.860 -3.127 16.774 1.00 51.66 104 GLU A O 1
ATOM 887 N N . GLN A 1 105 ? -30.805 -1.328 15.987 1.00 45.59 105 GLN A N 1
ATOM 888 C CA . GLN A 1 105 ? -32.040 -0.620 15.612 1.00 45.59 105 GLN A CA 1
ATOM 889 C C . GLN A 1 105 ? -32.635 -0.965 14.228 1.00 45.59 105 GLN A C 1
ATOM 891 O O . GLN A 1 105 ? -33.629 -0.366 13.842 1.00 45.59 105 GLN A O 1
ATOM 896 N N . GLN A 1 106 ? -32.075 -1.909 13.458 1.00 47.50 106 GLN A N 1
ATOM 897 C CA . GLN A 1 106 ? -32.556 -2.218 12.090 1.00 47.50 106 GLN A CA 1
ATOM 898 C C . GLN A 1 106 ? -33.238 -3.589 11.922 1.00 47.50 106 GLN A C 1
ATOM 900 O O . GLN A 1 106 ? -33.490 -4.015 10.796 1.00 47.50 106 GLN A O 1
ATOM 905 N N . LYS A 1 107 ? -33.587 -4.285 13.015 1.00 44.03 107 LYS A N 1
ATOM 906 C CA . LYS A 1 107 ? -34.356 -5.550 12.961 1.00 44.03 107 LYS A CA 1
ATOM 907 C C . LYS A 1 107 ? -35.768 -5.498 13.571 1.00 44.03 107 LYS A C 1
ATOM 909 O O . LYS A 1 107 ? -36.424 -6.534 13.587 1.00 44.03 107 LYS A O 1
ATOM 914 N N . SER A 1 108 ? -36.276 -4.340 14.009 1.00 42.38 108 SER A N 1
ATOM 915 C CA . SER A 1 108 ? -37.629 -4.225 14.595 1.00 42.38 108 SER A CA 1
ATOM 916 C C . SER A 1 108 ? -38.722 -3.671 13.672 1.00 42.38 108 SER A C 1
ATOM 918 O O . SER A 1 108 ? -39.892 -3.788 14.019 1.00 42.38 108 SER A O 1
ATOM 920 N N . ASP A 1 109 ? -38.393 -3.122 12.499 1.00 43.34 109 ASP A N 1
ATOM 921 C CA . ASP A 1 109 ? -39.360 -2.299 11.743 1.00 43.34 109 ASP A CA 1
ATOM 922 C C . ASP A 1 109 ? -40.030 -3.008 10.553 1.00 43.34 109 ASP A C 1
ATOM 924 O O . ASP A 1 109 ? -40.739 -2.369 9.784 1.00 43.34 109 ASP A O 1
ATOM 928 N N . ASN A 1 110 ? -39.870 -4.330 10.406 1.00 42.62 110 ASN A N 1
ATOM 929 C CA . ASN A 1 110 ? -40.506 -5.092 9.316 1.00 42.62 110 ASN A CA 1
ATOM 930 C C . ASN A 1 110 ? -41.538 -6.134 9.780 1.00 42.62 110 ASN A C 1
ATOM 932 O O . ASN A 1 110 ? -41.826 -7.092 9.064 1.00 42.62 110 ASN A O 1
ATOM 936 N N . ALA A 1 111 ? -42.103 -5.951 10.974 1.00 43.75 111 ALA A N 1
ATOM 937 C CA . ALA A 1 111 ? -43.257 -6.712 11.442 1.00 43.75 111 ALA A CA 1
ATOM 938 C C . ALA A 1 111 ? -44.327 -5.756 11.985 1.00 43.75 111 ALA A C 1
ATOM 940 O O . ALA A 1 111 ? -44.446 -5.554 13.195 1.00 43.75 111 ALA A O 1
ATOM 941 N N . LYS A 1 112 ? -45.100 -5.154 11.081 1.00 38.88 112 LYS A N 1
ATOM 942 C CA . LYS A 1 112 ? -46.438 -4.654 11.390 1.00 38.88 112 LYS A CA 1
ATOM 943 C C . LYS A 1 112 ? -47.334 -4.716 10.166 1.00 38.88 112 LYS A C 1
ATOM 945 O O . LYS A 1 112 ? -46.835 -4.378 9.073 1.00 38.88 112 LYS A O 1
#

Secondary structure (DSSP, 8-state):
-EEEEEEEEEETTEEES-PPTTSPPSEE-TTS-SB--GGG---SSTTEEESS--EE---TTTS-TTSEEEESSTTS--BSS--SS--EEEEEEEE-EEETTTTSTTSSTT--

Radius of gyration: 18.02 Å; chains: 1; bounding box: 64×20×42 Å